Protein AF-A0A3D1YNN0-F1 (afdb_monomer)

Solvent-accessible surface area (backbone atoms only — not comparable to full-atom values): 10771 Å² total; per-residue (Å²): 133,83,87,83,86,90,82,90,84,82,87,82,82,81,90,81,81,83,80,74,79,76,80,82,75,74,78,74,77,77,73,77,73,80,74,81,73,81,43,74,68,56,52,49,52,52,50,51,50,51,51,51,50,49,52,50,53,47,61,75,58,39,27,46,33,35,70,48,66,65,64,99,51,84,63,50,75,48,62,63,72,84,64,45,83,57,87,83,26,36,36,32,54,64,45,80,30,50,34,37,41,38,38,83,69,36,45,72,43,78,48,80,44,74,43,58,91,52,72,69,46,78,45,81,45,81,63,52,59,47,56,40,72,50,77,43,75,52,89,70,66,64,44,80,39,35,54,78,84,43,79,77,52,44,27,70,38,75,44,74,69,41,73,71,74,95,76,59,109

Nearest PDB structures (foldseek):
  6hif-assembly1_Y  TM=7.403E-01  e=2.632E-03  Candidatus Kuenenia stuttgartensis
  2nsm-assembly1_A  TM=6.164E-01  e=4.903E-03  Homo sapiens
  1h8l-assembly1_A  TM=6.206E-01  e=6.885E-03  Lophonetta specularioides
  8qox-assembly1_X  TM=4.945E-01  e=2.221E-03  Sulfolobus acidocaldarius DSM 639
  4iyk-assembly1_A  TM=3.412E-01  e=1.119E+00  Bacteroides uniformis ATCC 8492

Mean predicted aligned error: 17.93 Å

Structure (mmCIF, N/CA/C/O backbone):
data_AF-A0A3D1YNN0-F1
#
_entry.id   AF-A0A3D1YNN0-F1
#
loop_
_atom_site.group_PDB
_atom_site.id
_atom_site.type_symbol
_atom_site.label_atom_id
_atom_site.label_alt_id
_atom_site.label_comp_id
_atom_site.label_asym_id
_atom_site.label_entity_id
_atom_site.label_seq_id
_atom_site.pdbx_PDB_ins_code
_atom_site.Cartn_x
_atom_site.Cartn_y
_atom_site.Cartn_z
_atom_site.occupancy
_atom_site.B_iso_or_equiv
_atom_site.auth_seq_id
_atom_site.auth_comp_id
_atom_site.auth_asym_id
_atom_site.auth_atom_id
_atom_site.pdbx_PDB_model_num
ATOM 1 N N . MET A 1 1 ? 70.313 18.329 -117.475 1.00 41.53 1 MET A N 1
ATOM 2 C CA . MET A 1 1 ? 71.686 18.306 -116.928 1.00 41.53 1 MET A CA 1
ATOM 3 C C . MET A 1 1 ? 71.677 17.589 -115.588 1.00 41.53 1 MET A C 1
ATOM 5 O O . MET A 1 1 ? 70.856 17.965 -114.768 1.00 41.53 1 MET A O 1
ATOM 9 N N . ARG A 1 2 ? 72.643 16.671 -115.397 1.00 44.72 2 ARG A N 1
ATOM 10 C CA . ARG A 1 2 ? 73.297 16.311 -114.116 1.00 44.72 2 ARG A CA 1
ATOM 11 C C . ARG A 1 2 ? 72.406 15.551 -113.107 1.00 44.72 2 ARG A C 1
ATOM 13 O O . ARG A 1 2 ? 71.461 16.114 -112.591 1.00 44.72 2 ARG A O 1
ATOM 20 N N . GLY A 1 3 ? 72.591 14.264 -112.813 1.00 45.34 3 GLY A N 1
ATOM 21 C CA . GLY A 1 3 ? 73.813 13.457 -112.748 1.00 45.34 3 GLY A CA 1
ATOM 22 C C . GLY A 1 3 ? 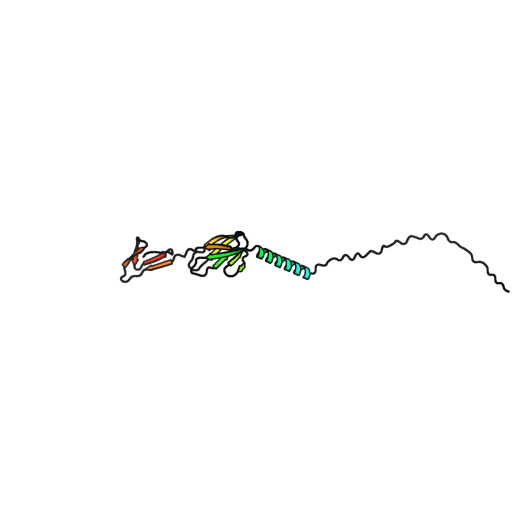74.326 13.467 -111.308 1.00 45.34 3 GLY A C 1
ATOM 23 O O . GLY A 1 3 ? 74.645 14.543 -110.810 1.00 45.34 3 GLY A O 1
ATOM 24 N N . GLY A 1 4 ? 74.397 12.304 -110.656 1.00 47.72 4 GLY A N 1
ATOM 25 C CA . GLY A 1 4 ? 74.954 12.201 -109.305 1.00 47.72 4 GLY A CA 1
ATOM 26 C C . GLY A 1 4 ? 74.546 10.941 -108.555 1.00 47.72 4 GLY A C 1
ATOM 27 O O . GLY A 1 4 ? 73.684 10.994 -107.692 1.00 47.72 4 GLY A O 1
ATOM 28 N N . ASP A 1 5 ? 75.180 9.843 -108.947 1.00 55.12 5 ASP A N 1
ATOM 29 C CA . ASP A 1 5 ? 75.340 8.559 -108.258 1.00 55.12 5 ASP A CA 1
ATOM 30 C C . ASP A 1 5 ? 75.682 8.716 -106.761 1.00 55.12 5 ASP A C 1
ATOM 32 O O . ASP A 1 5 ? 76.327 9.698 -106.412 1.00 55.12 5 ASP A O 1
ATOM 36 N N . HIS A 1 6 ? 75.324 7.755 -105.904 1.00 58.16 6 HIS A N 1
ATOM 37 C CA . HIS A 1 6 ? 76.248 7.231 -104.888 1.00 58.16 6 HIS A CA 1
ATOM 38 C C . HIS A 1 6 ? 75.705 5.943 -104.248 1.00 58.16 6 HIS A C 1
ATOM 40 O O . HIS A 1 6 ? 74.577 5.845 -103.770 1.00 58.16 6 HIS A O 1
ATOM 46 N N . SER A 1 7 ? 76.585 4.951 -104.289 1.00 54.75 7 SER A N 1
ATOM 47 C CA . SER A 1 7 ? 76.399 3.533 -104.027 1.00 54.75 7 SER A CA 1
ATOM 48 C C . SER A 1 7 ? 76.462 3.130 -102.546 1.00 54.75 7 SER A C 1
ATOM 50 O O . SER A 1 7 ? 77.231 3.696 -101.779 1.00 54.75 7 SER A O 1
ATOM 52 N N . LEU A 1 8 ? 75.729 2.047 -102.250 1.00 52.81 8 LEU A N 1
ATOM 53 C CA . LEU A 1 8 ? 76.012 0.940 -101.317 1.00 52.81 8 LEU A CA 1
ATOM 54 C C . LEU A 1 8 ? 76.289 1.247 -99.834 1.00 52.81 8 LEU A C 1
ATOM 56 O O . LEU A 1 8 ? 77.372 1.680 -99.459 1.00 52.81 8 LEU A O 1
ATOM 60 N N . MET A 1 9 ? 75.385 0.768 -98.974 1.00 51.00 9 MET A N 1
ATOM 61 C CA . MET A 1 9 ? 75.739 0.250 -97.651 1.00 51.00 9 MET A CA 1
ATOM 62 C C . MET A 1 9 ? 74.934 -1.019 -97.347 1.00 51.00 9 MET A C 1
ATOM 64 O O . MET A 1 9 ? 73.758 -1.153 -97.677 1.00 51.00 9 MET A O 1
ATOM 68 N N . SER A 1 10 ? 75.667 -1.976 -96.800 1.00 56.00 10 SER A N 1
ATOM 69 C CA . SER A 1 10 ? 75.417 -3.398 -96.603 1.00 56.00 10 SER A CA 1
ATOM 70 C C . SER A 1 10 ? 74.282 -3.723 -95.629 1.00 56.00 10 SER A C 1
ATOM 72 O O . SER A 1 10 ? 74.171 -3.153 -94.550 1.00 56.00 10 SER A O 1
ATOM 74 N N . ASN A 1 11 ? 73.467 -4.705 -96.017 1.00 55.69 11 ASN A N 1
ATOM 75 C CA . ASN A 1 11 ? 72.371 -5.269 -95.234 1.00 55.69 11 ASN A CA 1
ATOM 76 C C . ASN A 1 11 ? 72.883 -6.449 -94.387 1.00 55.69 11 ASN A C 1
ATOM 78 O O . ASN A 1 11 ? 72.831 -7.594 -94.837 1.00 55.69 11 ASN A O 1
ATOM 82 N N . GLU A 1 12 ? 73.372 -6.185 -93.176 1.00 59.34 12 GLU A N 1
ATOM 83 C CA . GLU A 1 12 ? 73.590 -7.225 -92.162 1.00 59.34 12 GLU A CA 1
ATOM 84 C C . GLU A 1 12 ? 72.311 -7.403 -91.333 1.00 59.34 12 GLU A C 1
ATOM 86 O O . GLU A 1 12 ? 72.038 -6.668 -90.387 1.00 59.34 12 GLU A O 1
ATOM 91 N N . ARG A 1 13 ? 71.487 -8.389 -91.706 1.00 51.78 13 ARG A N 1
ATOM 92 C CA . ARG A 1 13 ? 70.385 -8.870 -90.863 1.00 51.78 13 ARG A CA 1
ATOM 93 C C . ARG A 1 13 ? 70.956 -9.824 -89.816 1.00 51.78 13 ARG A C 1
ATOM 95 O O . ARG A 1 13 ? 71.219 -10.975 -90.142 1.00 51.78 13 ARG A O 1
ATOM 102 N N . ASN A 1 14 ? 71.123 -9.357 -88.581 1.00 57.38 14 ASN A N 1
ATOM 103 C CA . ASN A 1 14 ? 71.393 -10.213 -87.425 1.00 57.38 14 ASN A CA 1
ATOM 104 C C . ASN A 1 14 ? 70.066 -10.852 -86.950 1.00 57.38 14 ASN A C 1
ATOM 106 O O . ASN A 1 14 ? 69.187 -10.116 -86.497 1.00 57.38 14 ASN A O 1
ATOM 110 N N . PRO A 1 15 ? 69.849 -12.177 -87.083 1.00 58.88 15 PRO A N 1
ATOM 111 C CA . PRO A 1 15 ? 68.583 -12.809 -86.748 1.00 58.88 15 PRO A CA 1
ATOM 112 C C . PRO A 1 15 ? 68.729 -13.587 -85.440 1.00 58.88 15 PRO A C 1
ATOM 114 O O . PRO A 1 15 ? 68.937 -14.793 -85.491 1.00 58.88 15 PRO A O 1
ATOM 117 N N . SER A 1 16 ? 68.660 -12.923 -84.281 1.00 61.66 16 SER A N 1
ATOM 118 C CA . SER A 1 16 ? 68.452 -13.551 -82.958 1.00 61.66 16 SER A CA 1
ATOM 119 C C . SER A 1 16 ? 68.285 -12.493 -81.859 1.00 61.66 16 SER A C 1
ATOM 121 O O . SER A 1 16 ? 69.121 -12.375 -80.969 1.00 61.66 16 SER A O 1
ATOM 123 N N . GLU A 1 17 ? 67.192 -11.734 -81.883 1.00 59.56 17 GLU A N 1
ATOM 124 C CA . GLU A 1 17 ? 66.726 -11.033 -80.680 1.00 59.56 17 GLU A CA 1
ATOM 125 C C . GLU A 1 17 ? 65.327 -11.563 -80.359 1.00 59.56 17 GLU A C 1
ATOM 127 O O . GLU A 1 17 ? 64.315 -11.147 -80.920 1.00 59.56 17 GLU A O 1
ATOM 132 N N . SER A 1 18 ? 65.295 -12.613 -79.536 1.00 63.75 18 SER A N 1
ATOM 133 C CA . SER A 1 18 ? 64.060 -13.182 -79.007 1.00 63.75 18 SER A CA 1
ATOM 134 C C . SER A 1 18 ? 63.428 -12.158 -78.070 1.00 63.75 18 SER A C 1
ATOM 136 O O . SER A 1 18 ? 63.906 -11.954 -76.956 1.00 63.75 18 SER A O 1
ATOM 138 N N . LEU A 1 19 ? 62.354 -11.517 -78.522 1.00 55.34 19 LEU A N 1
ATOM 139 C CA . LEU A 1 19 ? 61.548 -10.614 -77.710 1.00 55.34 19 LEU A CA 1
ATOM 140 C C . LEU A 1 19 ? 60.829 -11.432 -76.628 1.00 55.34 19 LEU A C 1
ATOM 142 O O . LEU A 1 19 ? 59.833 -12.102 -76.901 1.00 55.34 19 LEU A O 1
ATOM 146 N N . SER A 1 20 ? 61.335 -11.396 -75.397 1.00 65.31 20 SER A N 1
ATOM 147 C CA . SER A 1 20 ? 60.576 -11.875 -74.241 1.00 65.31 20 SER A CA 1
ATOM 148 C C . SER A 1 20 ? 59.323 -11.005 -74.090 1.00 65.31 20 SER A C 1
ATOM 150 O O . SER A 1 20 ? 59.453 -9.778 -74.068 1.00 65.31 20 SER A O 1
ATOM 152 N N . PRO A 1 21 ? 58.114 -11.586 -73.981 1.00 67.00 21 PRO A N 1
ATOM 153 C CA . PRO A 1 21 ? 56.913 -10.806 -73.729 1.00 67.00 21 PRO A CA 1
ATOM 154 C C . PRO A 1 21 ? 57.078 -10.036 -72.421 1.00 67.00 21 PRO A C 1
ATOM 156 O O . PRO A 1 21 ? 57.352 -10.630 -71.376 1.00 67.00 21 PRO A O 1
AT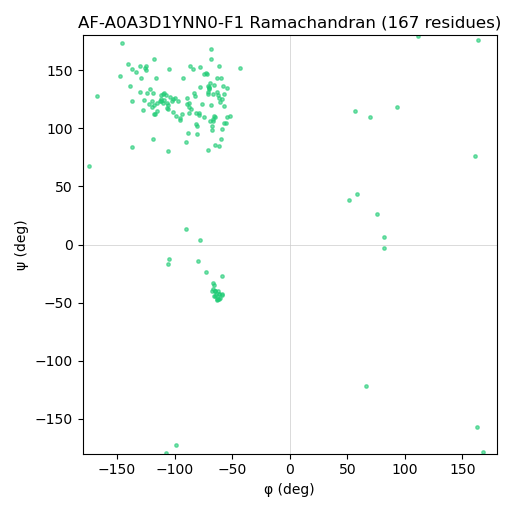OM 159 N N . THR A 1 22 ? 56.906 -8.718 -72.462 1.00 63.41 22 THR A N 1
ATOM 160 C CA . THR A 1 22 ? 56.767 -7.927 -71.242 1.00 63.41 22 THR A CA 1
ATOM 161 C C . THR A 1 22 ? 55.537 -8.442 -70.506 1.00 63.41 22 THR A C 1
ATOM 163 O O . THR A 1 22 ? 54.444 -8.469 -71.077 1.00 63.41 22 THR A O 1
ATOM 166 N N . ALA A 1 23 ? 55.707 -8.882 -69.258 1.00 70.62 23 ALA A N 1
ATOM 167 C CA . ALA A 1 23 ? 54.580 -9.269 -68.427 1.00 70.62 23 ALA A CA 1
ATOM 168 C C . ALA A 1 23 ? 53.617 -8.078 -68.333 1.00 70.62 23 ALA A C 1
ATOM 170 O O . ALA A 1 23 ? 53.993 -6.986 -67.905 1.00 70.62 23 ALA A O 1
ATOM 171 N N . PHE A 1 24 ? 52.389 -8.282 -68.803 1.00 57.84 24 PHE A N 1
ATOM 172 C CA . PHE A 1 24 ? 51.316 -7.316 -68.652 1.00 57.84 24 PHE A CA 1
ATOM 173 C C . PHE A 1 24 ? 50.947 -7.283 -67.173 1.00 57.84 24 PHE A C 1
ATOM 175 O O . PHE A 1 24 ? 50.349 -8.227 -66.663 1.00 57.84 24 PHE A O 1
ATOM 182 N N . GLU A 1 25 ? 51.334 -6.221 -66.479 1.00 68.00 25 GLU A N 1
ATOM 183 C CA . GLU A 1 25 ? 50.830 -5.939 -65.144 1.00 68.00 25 GLU A CA 1
ATOM 184 C C . GLU A 1 25 ? 49.469 -5.258 -65.338 1.00 68.00 25 GLU A C 1
ATOM 186 O O . GLU A 1 25 ? 49.429 -4.101 -65.780 1.00 68.00 25 GLU A O 1
ATOM 191 N N . PRO A 1 26 ? 48.334 -5.958 -65.130 1.00 65.69 26 PRO A N 1
ATOM 192 C CA . PRO A 1 26 ? 47.045 -5.300 -65.215 1.00 65.69 26 PRO A CA 1
ATOM 193 C C . PRO A 1 26 ? 47.071 -4.156 -64.209 1.00 65.69 26 PRO A C 1
ATOM 195 O O . PRO A 1 26 ? 47.421 -4.354 -63.042 1.00 65.69 26 PRO A O 1
ATOM 198 N N . ARG A 1 27 ? 46.712 -2.945 -64.648 1.00 42.97 27 ARG A N 1
ATOM 199 C CA . ARG A 1 27 ? 46.401 -1.879 -63.698 1.00 42.97 27 ARG A CA 1
ATOM 200 C C . ARG A 1 27 ? 45.326 -2.445 -62.795 1.00 42.97 27 ARG A C 1
ATOM 202 O O . ARG A 1 27 ? 44.216 -2.683 -63.259 1.00 42.97 27 ARG A O 1
ATOM 209 N N . SER A 1 28 ? 45.694 -2.707 -61.544 1.00 52.50 28 SER A N 1
ATOM 210 C CA . SER A 1 28 ? 44.730 -3.041 -60.514 1.00 52.50 28 SER A CA 1
ATOM 211 C C . SER A 1 28 ? 43.689 -1.938 -60.571 1.00 52.50 28 SER A C 1
ATOM 213 O O . SER A 1 28 ? 43.996 -0.777 -60.292 1.00 52.50 28 SER A O 1
ATOM 215 N N . GLU A 1 29 ? 42.485 -2.273 -61.029 1.00 59.84 29 GLU A N 1
ATOM 216 C CA . GLU A 1 29 ? 41.329 -1.446 -60.763 1.00 59.84 29 GLU A CA 1
ATOM 217 C C . GLU A 1 29 ? 41.305 -1.325 -59.249 1.00 59.84 29 GLU A C 1
ATOM 219 O O . GLU A 1 29 ? 40.987 -2.278 -58.534 1.00 59.84 29 GLU A O 1
ATOM 224 N N . THR A 1 30 ? 41.713 -0.164 -58.745 1.00 50.00 30 THR A N 1
ATOM 225 C CA . THR A 1 30 ? 41.371 0.249 -57.397 1.00 50.00 30 THR A CA 1
ATOM 226 C C . THR A 1 30 ? 39.855 0.335 -57.398 1.00 50.00 30 THR A C 1
ATOM 228 O O . THR A 1 30 ? 39.268 1.388 -57.635 1.00 50.00 30 THR A O 1
ATOM 231 N N . THR A 1 31 ? 39.205 -0.805 -57.176 1.00 57.25 31 THR A N 1
ATOM 232 C CA . THR A 1 31 ? 37.848 -0.841 -56.676 1.00 57.25 31 THR A CA 1
ATOM 233 C C . THR A 1 31 ? 37.957 -0.111 -55.355 1.00 57.25 31 THR A C 1
ATOM 235 O O . THR A 1 31 ? 38.467 -0.652 -54.373 1.00 57.25 31 THR A O 1
ATOM 238 N N . VAL A 1 32 ? 37.587 1.169 -55.357 1.00 58.69 32 VAL A N 1
ATOM 239 C CA . VAL A 1 32 ? 37.415 1.941 -54.135 1.00 58.69 32 VAL A CA 1
ATOM 240 C C . VAL A 1 32 ? 36.247 1.272 -53.428 1.00 58.69 32 VAL A C 1
ATOM 242 O O . VAL A 1 32 ? 35.087 1.627 -53.620 1.00 58.69 32 VAL A O 1
ATOM 245 N N . ALA A 1 33 ? 36.555 0.229 -52.660 1.00 60.38 33 ALA A N 1
ATOM 246 C CA . ALA A 1 33 ? 35.651 -0.322 -51.684 1.00 60.38 33 ALA A CA 1
ATOM 247 C C . ALA A 1 33 ? 35.319 0.848 -50.762 1.00 60.38 33 ALA A C 1
ATOM 249 O O . ALA A 1 33 ? 36.159 1.301 -49.980 1.00 60.38 33 ALA A O 1
ATOM 250 N N . THR A 1 34 ? 34.118 1.405 -50.920 1.00 58.59 34 THR A N 1
ATOM 251 C CA . THR A 1 34 ? 33.612 2.426 -50.012 1.00 58.59 34 THR A CA 1
ATOM 252 C C . THR A 1 34 ? 33.315 1.704 -48.702 1.00 58.59 34 THR A C 1
ATOM 254 O O . THR A 1 34 ? 32.220 1.215 -48.433 1.00 58.59 34 THR A O 1
ATOM 257 N N . THR A 1 35 ? 34.355 1.495 -47.899 1.00 59.41 35 THR A N 1
ATOM 258 C CA . THR A 1 35 ? 34.196 0.954 -46.558 1.00 59.41 35 THR A CA 1
ATOM 259 C C . THR A 1 35 ? 33.464 2.029 -45.778 1.00 59.41 35 THR A C 1
ATOM 261 O O . THR A 1 35 ? 34.057 3.027 -45.365 1.00 59.41 35 THR A O 1
ATOM 264 N N . ARG A 1 36 ? 32.145 1.855 -45.645 1.00 61.59 36 ARG A N 1
ATOM 265 C CA . ARG A 1 36 ? 31.251 2.720 -44.879 1.00 61.59 36 ARG A CA 1
ATOM 266 C C . ARG A 1 36 ? 31.728 2.721 -43.429 1.00 61.59 36 ARG A C 1
ATOM 268 O O . ARG A 1 36 ? 31.349 1.868 -42.633 1.00 61.59 36 ARG A O 1
ATOM 275 N N . ARG A 1 37 ? 32.608 3.665 -43.098 1.00 63.44 37 ARG A N 1
ATOM 276 C CA . ARG A 1 37 ? 33.083 3.894 -41.736 1.00 63.44 37 ARG A CA 1
ATOM 277 C C . ARG A 1 37 ? 31.898 4.404 -40.930 1.00 63.44 37 ARG A C 1
ATOM 279 O O . ARG A 1 37 ? 31.434 5.521 -41.145 1.00 63.44 37 ARG A O 1
ATOM 286 N N . ILE A 1 38 ? 31.374 3.560 -40.049 1.00 61.41 38 ILE A N 1
ATOM 287 C CA . ILE A 1 38 ? 30.327 3.950 -39.109 1.00 61.41 38 ILE A CA 1
ATOM 288 C C . ILE A 1 38 ? 30.959 4.988 -38.181 1.00 61.41 38 ILE A C 1
ATOM 290 O O . ILE A 1 38 ? 31.876 4.677 -37.424 1.00 61.41 38 ILE A O 1
ATOM 294 N N . THR A 1 39 ? 30.552 6.249 -38.305 1.00 72.06 39 THR A N 1
ATOM 295 C CA . THR A 1 39 ? 31.045 7.301 -37.419 1.00 72.06 39 THR A CA 1
ATOM 296 C C . THR A 1 39 ? 30.423 7.113 -36.032 1.00 72.06 39 THR A C 1
ATOM 298 O O . THR A 1 39 ? 29.268 6.692 -35.938 1.00 72.06 39 THR A O 1
ATOM 301 N N . PRO A 1 40 ? 31.132 7.448 -34.942 1.00 71.44 40 PRO A N 1
ATOM 302 C CA . PRO A 1 40 ? 30.568 7.362 -33.590 1.00 71.44 40 PRO A CA 1
ATOM 303 C C . PRO A 1 40 ? 29.309 8.237 -33.429 1.00 71.44 40 PRO A C 1
ATOM 305 O O . PRO A 1 40 ? 28.403 7.922 -32.660 1.00 71.44 40 PRO A O 1
ATOM 308 N N . ALA A 1 41 ? 29.202 9.308 -34.221 1.00 74.19 41 ALA A N 1
ATOM 309 C CA . ALA A 1 41 ? 27.992 10.117 -34.326 1.00 74.19 41 ALA A CA 1
ATOM 310 C C . ALA A 1 41 ? 26.825 9.357 -34.987 1.00 74.19 41 ALA A C 1
ATOM 312 O O . ALA A 1 41 ? 25.690 9.451 -34.526 1.00 74.19 41 ALA A O 1
ATOM 313 N N . ALA A 1 42 ? 27.089 8.558 -36.028 1.00 77.88 42 ALA A N 1
ATOM 314 C CA . ALA A 1 42 ? 26.069 7.714 -36.644 1.00 77.88 42 ALA A CA 1
ATOM 315 C C . ALA A 1 42 ? 25.596 6.604 -35.692 1.00 77.88 42 ALA A C 1
ATOM 317 O O . ALA A 1 42 ? 24.398 6.339 -35.632 1.00 77.88 42 ALA A O 1
ATOM 318 N N . THR A 1 43 ? 26.490 6.000 -34.898 1.00 83.38 43 THR A N 1
ATOM 319 C CA . THR A 1 43 ? 26.067 5.045 -33.858 1.00 83.38 43 THR A CA 1
ATOM 320 C C . THR A 1 43 ? 25.230 5.718 -32.776 1.00 83.38 43 THR A C 1
ATOM 322 O O . THR A 1 43 ? 24.224 5.149 -32.368 1.00 83.38 43 THR A O 1
ATOM 325 N N . LEU A 1 44 ? 25.581 6.939 -32.352 1.00 85.94 44 LEU A N 1
ATOM 326 C CA . LEU A 1 44 ? 24.783 7.699 -31.383 1.00 85.94 44 LEU A CA 1
ATOM 327 C C . LEU A 1 44 ? 23.372 7.991 -31.899 1.00 85.94 44 LEU A C 1
ATOM 329 O O . LEU A 1 44 ? 22.413 7.818 -31.154 1.00 85.94 44 LEU A O 1
ATOM 333 N N . LEU A 1 45 ? 23.227 8.372 -33.171 1.00 87.69 45 LEU A N 1
ATOM 334 C CA . LEU A 1 45 ? 21.913 8.597 -33.780 1.00 87.69 45 LEU A CA 1
ATOM 335 C C . LEU A 1 45 ? 21.079 7.315 -33.864 1.00 87.69 45 LEU A C 1
ATOM 337 O O . LEU A 1 45 ? 19.881 7.351 -33.597 1.00 87.69 45 LEU A O 1
ATOM 341 N N . VAL A 1 46 ? 21.699 6.178 -34.190 1.00 89.06 46 VAL A N 1
ATOM 342 C CA . VAL A 1 46 ? 21.010 4.877 -34.212 1.00 89.06 46 VAL A CA 1
ATOM 343 C C . VAL A 1 46 ? 20.573 4.461 -32.807 1.00 89.06 46 VAL A C 1
ATOM 345 O O . VAL A 1 46 ? 19.433 4.041 -32.630 1.00 89.06 46 VAL A O 1
ATOM 348 N N . VAL A 1 47 ? 21.438 4.619 -31.800 1.00 91.94 47 VAL A N 1
ATOM 349 C CA . VAL A 1 47 ? 21.104 4.316 -30.399 1.00 91.94 47 VAL A CA 1
ATOM 350 C C . VAL A 1 47 ? 19.989 5.233 -29.901 1.00 91.94 47 VAL A C 1
ATOM 352 O O . VAL A 1 47 ? 19.011 4.741 -29.349 1.00 91.94 47 VAL A O 1
ATOM 355 N N . ALA A 1 48 ? 20.076 6.542 -30.151 1.00 89.94 48 ALA A N 1
ATOM 356 C CA . ALA A 1 48 ? 19.020 7.487 -29.799 1.00 89.94 48 ALA A CA 1
ATOM 357 C C . ALA A 1 48 ? 17.691 7.131 -30.485 1.00 89.94 48 ALA A C 1
ATOM 359 O O . ALA A 1 48 ? 16.648 7.130 -29.837 1.00 89.94 48 ALA A O 1
ATOM 360 N N . GLY A 1 49 ? 17.728 6.753 -31.766 1.00 93.62 49 GLY A N 1
ATOM 361 C CA . GLY A 1 49 ? 16.557 6.279 -32.503 1.00 93.62 49 GLY A CA 1
ATOM 362 C C . GLY A 1 49 ? 15.948 5.008 -31.907 1.00 93.62 49 GLY A C 1
ATOM 363 O O . GLY A 1 49 ? 14.732 4.940 -31.754 1.00 93.62 49 GLY A O 1
ATOM 364 N N . LEU A 1 50 ? 16.769 4.030 -31.509 1.00 93.19 50 LEU A N 1
ATOM 365 C CA . LEU A 1 50 ? 16.304 2.817 -30.827 1.00 93.19 50 LEU A CA 1
ATOM 366 C C . LEU A 1 50 ? 15.696 3.121 -29.456 1.00 93.19 50 LEU A C 1
ATOM 368 O O . LEU A 1 50 ? 14.666 2.545 -29.116 1.00 93.19 50 LEU A O 1
ATOM 372 N N . VAL A 1 51 ? 16.287 4.042 -28.690 1.00 90.75 51 VAL A N 1
ATOM 373 C CA . VAL A 1 51 ? 15.735 4.486 -27.402 1.00 90.75 51 VAL A CA 1
ATOM 374 C C . VAL A 1 51 ? 14.382 5.162 -27.613 1.00 90.75 51 VAL A C 1
ATOM 376 O O . VAL A 1 51 ? 13.419 4.794 -26.949 1.00 90.75 51 VAL A O 1
ATOM 379 N N . ILE A 1 52 ? 14.270 6.088 -28.571 1.00 91.12 52 ILE A N 1
ATOM 380 C CA . ILE A 1 52 ? 12.999 6.750 -28.902 1.00 91.12 52 ILE A CA 1
ATOM 381 C C . ILE A 1 52 ? 11.959 5.724 -29.363 1.00 91.12 52 ILE A C 1
ATOM 383 O O . ILE A 1 52 ? 10.829 5.752 -28.888 1.00 91.12 52 ILE A O 1
ATOM 387 N N . ALA A 1 53 ? 12.328 4.793 -30.246 1.00 88.88 53 ALA A N 1
ATOM 388 C CA . ALA A 1 53 ? 11.430 3.742 -30.713 1.00 88.88 53 ALA A CA 1
ATOM 389 C C . ALA A 1 53 ? 10.973 2.824 -29.570 1.00 88.88 53 ALA A C 1
ATOM 391 O O . ALA A 1 53 ? 9.798 2.473 -29.516 1.00 88.88 53 ALA A O 1
ATOM 392 N N . TYR A 1 54 ? 11.862 2.479 -28.634 1.00 85.62 54 TYR A N 1
ATOM 393 C CA . TYR A 1 54 ? 11.519 1.699 -27.445 1.00 85.62 54 TYR A CA 1
ATOM 394 C C . TYR A 1 54 ? 10.567 2.463 -26.521 1.00 85.62 54 TYR A C 1
ATOM 396 O O . TYR A 1 54 ? 9.575 1.899 -26.066 1.00 85.62 54 TYR A O 1
ATOM 404 N N . VAL A 1 55 ? 10.827 3.753 -26.286 1.00 81.81 55 VAL A N 1
ATOM 405 C CA . VAL A 1 55 ? 9.937 4.621 -25.503 1.00 81.81 55 VAL A CA 1
ATOM 406 C C . VAL A 1 55 ? 8.569 4.718 -26.173 1.00 81.81 55 VAL A C 1
ATOM 408 O O . VAL A 1 55 ? 7.562 4.521 -25.507 1.00 81.81 55 VAL A O 1
ATOM 411 N N . LEU A 1 56 ? 8.503 4.942 -27.487 1.00 84.44 56 LEU A N 1
ATOM 412 C CA . LEU A 1 56 ? 7.238 4.992 -28.224 1.00 84.44 56 LEU A CA 1
ATOM 413 C C . LEU A 1 56 ? 6.506 3.649 -28.208 1.00 84.44 56 LEU A C 1
ATOM 415 O O . LEU A 1 56 ? 5.303 3.621 -27.979 1.00 84.44 56 LEU A O 1
ATOM 419 N N . PHE A 1 57 ? 7.214 2.537 -28.402 1.00 82.06 57 PHE A N 1
ATOM 420 C CA . PHE A 1 57 ? 6.639 1.198 -28.292 1.00 82.06 57 PHE A CA 1
ATOM 421 C C . PHE A 1 57 ? 6.056 0.956 -26.894 1.00 82.06 57 PHE A C 1
ATOM 423 O O . PHE A 1 57 ? 4.938 0.455 -26.767 1.00 82.06 57 PHE A O 1
ATOM 430 N N . PHE A 1 58 ? 6.783 1.360 -25.850 1.00 77.88 58 PHE A N 1
ATOM 431 C CA . PHE A 1 58 ? 6.316 1.289 -24.471 1.00 77.88 58 PHE A CA 1
ATOM 432 C C . PHE A 1 58 ? 5.077 2.161 -24.258 1.00 77.88 58 PHE A C 1
ATOM 434 O O . PHE A 1 58 ? 4.092 1.679 -23.718 1.00 77.88 58 PHE A O 1
ATOM 441 N N . LEU A 1 59 ? 5.078 3.407 -24.736 1.00 77.88 59 LEU A N 1
ATOM 442 C CA . LEU A 1 59 ? 3.941 4.319 -24.596 1.00 77.88 59 LEU A CA 1
ATOM 443 C C . LEU A 1 59 ? 2.708 3.863 -25.391 1.00 77.88 59 LEU A C 1
ATOM 445 O O . LEU A 1 59 ? 1.593 4.060 -24.925 1.00 77.88 59 LEU A O 1
ATOM 449 N N . LEU A 1 60 ? 2.888 3.220 -26.549 1.00 77.25 60 LEU A N 1
ATOM 450 C CA . LEU A 1 60 ? 1.791 2.654 -27.346 1.00 77.25 60 LEU A CA 1
ATOM 451 C C . LEU A 1 60 ? 1.177 1.394 -26.719 1.00 77.25 60 LEU A C 1
ATOM 453 O O . LEU A 1 60 ? 0.037 1.056 -27.030 1.00 77.25 60 LEU A O 1
ATOM 457 N N . THR A 1 61 ? 1.925 0.685 -25.869 1.00 69.69 61 THR A N 1
ATOM 458 C CA . THR A 1 61 ? 1.462 -0.538 -25.189 1.00 69.69 61 THR A CA 1
ATOM 459 C C . THR A 1 61 ? 1.128 -0.331 -23.711 1.00 69.69 61 THR A C 1
ATOM 461 O O . THR A 1 61 ? 0.511 -1.204 -23.102 1.00 69.69 61 THR A O 1
ATOM 464 N N . ALA A 1 62 ? 1.508 0.805 -23.123 1.00 62.44 62 ALA A N 1
ATOM 465 C CA . ALA A 1 62 ? 1.177 1.155 -21.749 1.00 62.44 62 ALA A CA 1
ATOM 466 C C . ALA A 1 62 ? -0.325 1.458 -21.613 1.00 62.44 62 ALA A C 1
ATOM 468 O O . ALA A 1 62 ? -0.912 2.177 -22.422 1.00 62.44 62 ALA A O 1
ATOM 469 N N . ARG A 1 63 ? -0.949 0.905 -20.571 1.00 62.28 63 ARG A N 1
ATOM 470 C CA . ARG A 1 63 ? -2.357 1.108 -20.208 1.00 62.28 63 ARG A CA 1
ATOM 471 C C . ARG A 1 63 ? -2.459 2.028 -18.996 1.00 62.28 63 ARG A C 1
ATOM 473 O O . ARG A 1 63 ? -1.542 2.086 -18.177 1.00 62.28 63 ARG A O 1
ATOM 480 N N . SER A 1 64 ? -3.558 2.774 -18.897 1.00 43.91 64 SER A N 1
ATOM 481 C CA . SER A 1 64 ? -3.801 3.700 -17.788 1.00 43.91 64 SER A CA 1
ATOM 482 C C . SER A 1 64 ? -4.435 2.952 -16.612 1.00 43.91 64 SER A C 1
ATOM 484 O O . SER A 1 64 ? -5.548 2.442 -16.723 1.00 43.91 64 SER A O 1
ATOM 486 N N . VAL A 1 65 ? -3.745 2.883 -15.475 1.00 57.22 65 VAL A N 1
ATOM 487 C CA . VAL A 1 65 ? -4.234 2.233 -14.250 1.00 57.22 65 VAL A CA 1
ATOM 488 C C . VAL A 1 65 ? -4.474 3.299 -13.184 1.00 57.22 65 VAL A C 1
ATOM 490 O O . VAL A 1 65 ? -3.580 4.083 -12.875 1.00 57.22 65 VAL A O 1
ATOM 493 N N . SER A 1 66 ? -5.678 3.350 -12.615 1.00 46.56 66 SER A N 1
ATOM 494 C CA . SER A 1 66 ? -5.995 4.189 -11.450 1.00 46.56 66 SER A CA 1
ATOM 495 C C . SER A 1 66 ? -6.146 3.305 -10.215 1.00 46.56 66 SER A C 1
ATOM 497 O O . SER A 1 66 ? -7.029 2.451 -10.168 1.00 46.56 66 SER A O 1
ATOM 499 N N . VAL A 1 67 ? -5.293 3.493 -9.210 1.00 54.66 67 VAL A N 1
ATOM 500 C CA . VAL A 1 67 ? -5.455 2.831 -7.909 1.00 54.66 67 VAL A CA 1
ATOM 501 C C . VAL A 1 67 ? -6.226 3.793 -7.017 1.00 54.66 67 VAL A C 1
ATOM 503 O O . VAL A 1 67 ? -5.725 4.861 -6.681 1.00 54.66 67 VAL A O 1
ATOM 506 N N . THR A 1 68 ? -7.460 3.437 -6.676 1.00 51.97 68 THR A N 1
ATOM 507 C CA . THR A 1 68 ? -8.275 4.213 -5.740 1.00 51.97 68 THR A CA 1
ATOM 508 C C . THR A 1 68 ? -8.097 3.578 -4.372 1.00 51.97 68 THR A C 1
ATOM 510 O O . THR A 1 68 ? -8.537 2.454 -4.146 1.00 51.97 68 THR A O 1
ATOM 513 N N . VAL A 1 69 ? -7.394 4.260 -3.474 1.00 56.44 69 VAL A N 1
ATOM 514 C CA . VAL A 1 69 ? -7.209 3.794 -2.097 1.00 56.44 69 VAL A CA 1
ATOM 515 C C . VAL A 1 69 ? -8.243 4.500 -1.232 1.00 56.44 69 VAL A C 1
ATOM 517 O O . VAL A 1 69 ? -8.301 5.728 -1.219 1.00 56.44 69 VAL A O 1
ATOM 520 N N . GLU A 1 70 ? -9.062 3.731 -0.526 1.00 59.12 70 GLU A N 1
ATOM 521 C CA . GLU A 1 70 ? -9.961 4.272 0.492 1.00 59.12 70 GLU A CA 1
ATOM 522 C C . GLU A 1 70 ? -9.134 4.486 1.769 1.00 59.12 70 GLU A C 1
ATOM 524 O O . GLU A 1 70 ? -8.875 3.547 2.519 1.00 59.12 70 GLU A O 1
ATOM 529 N N . SER A 1 71 ? -8.628 5.709 1.962 1.00 41.19 71 SER A N 1
ATOM 530 C CA . SER A 1 71 ? -7.865 6.118 3.147 1.00 41.19 71 SER A CA 1
ATOM 531 C C . SER A 1 71 ? -8.114 7.595 3.469 1.00 41.19 71 SER A C 1
ATOM 533 O O . SER A 1 71 ? -8.285 8.413 2.566 1.00 41.19 71 SER A O 1
ATOM 535 N N . GLU A 1 72 ? -8.138 7.932 4.760 1.00 55.00 72 GLU A N 1
ATOM 536 C CA . GLU A 1 72 ? -8.277 9.311 5.256 1.00 55.00 72 GLU A CA 1
ATOM 537 C C . GLU A 1 72 ? -6.951 10.098 5.215 1.00 55.00 72 GLU A C 1
ATOM 539 O O . GLU A 1 72 ? -6.955 11.325 5.325 1.00 55.00 72 GLU A O 1
ATOM 544 N N . THR A 1 73 ? -5.815 9.413 5.037 1.00 45.84 73 THR A N 1
ATOM 545 C CA . THR A 1 73 ? -4.467 10.003 4.969 1.00 45.84 73 THR A CA 1
ATOM 546 C C . THR A 1 73 ? -3.829 9.744 3.603 1.00 45.84 73 THR A C 1
ATOM 548 O O . THR A 1 73 ? -4.265 8.870 2.860 1.00 45.84 73 THR A O 1
ATOM 551 N N . THR A 1 74 ? -2.814 10.527 3.215 1.00 53.97 74 THR A N 1
ATOM 552 C CA . THR A 1 74 ? -2.151 10.386 1.905 1.00 53.97 74 THR A CA 1
ATOM 553 C C . THR A 1 74 ? -1.419 9.038 1.811 1.00 53.97 74 THR A C 1
ATOM 555 O O . THR A 1 74 ? -0.393 8.876 2.482 1.00 53.97 74 THR A O 1
ATOM 558 N N . PRO A 1 75 ? -1.879 8.075 0.991 1.00 61.88 75 PRO A N 1
ATOM 559 C CA . PRO A 1 75 ? -1.250 6.765 0.920 1.00 61.88 75 PRO A CA 1
ATOM 560 C C . PRO A 1 75 ? 0.029 6.837 0.078 1.00 61.88 75 PRO A C 1
ATOM 562 O O . PRO A 1 75 ? 0.049 7.413 -1.011 1.00 61.88 75 PRO A O 1
ATOM 565 N N . THR A 1 76 ? 1.103 6.217 0.562 1.00 64.19 76 THR A N 1
ATOM 566 C CA . THR A 1 76 ? 2.302 5.955 -0.241 1.00 64.19 76 THR A CA 1
ATOM 567 C C . THR A 1 76 ? 2.102 4.628 -0.962 1.00 64.19 76 THR A C 1
ATOM 569 O O . THR A 1 76 ? 2.006 3.576 -0.327 1.00 64.19 76 THR A O 1
ATOM 572 N N . ILE A 1 77 ? 1.997 4.692 -2.288 1.00 68.94 77 ILE A N 1
ATOM 573 C CA . ILE A 1 77 ? 1.782 3.535 -3.158 1.00 68.94 77 ILE A CA 1
ATOM 574 C C . ILE A 1 77 ? 3.127 3.162 -3.782 1.00 68.94 77 ILE A C 1
ATOM 576 O O . ILE A 1 77 ? 3.670 3.926 -4.579 1.00 68.94 77 ILE A O 1
ATOM 580 N N . ASP A 1 78 ? 3.648 1.990 -3.434 1.00 69.75 78 ASP A N 1
ATOM 581 C CA . ASP A 1 78 ? 4.831 1.408 -4.060 1.00 69.75 78 ASP A CA 1
ATOM 582 C C . ASP A 1 78 ? 4.396 0.254 -4.972 1.00 69.75 78 ASP A C 1
ATOM 584 O O . ASP A 1 78 ? 3.793 -0.729 -4.530 1.00 69.75 78 ASP A O 1
ATOM 588 N N . ILE A 1 79 ? 4.646 0.409 -6.275 1.00 72.56 79 ILE A N 1
ATOM 589 C CA . ILE A 1 79 ? 4.327 -0.607 -7.279 1.00 72.56 79 ILE A CA 1
ATOM 590 C C . ILE A 1 79 ? 5.626 -1.099 -7.891 1.00 72.56 79 ILE A C 1
ATOM 592 O O . ILE A 1 79 ? 6.374 -0.340 -8.514 1.00 72.56 79 ILE A O 1
ATOM 596 N N . SER A 1 80 ? 5.861 -2.402 -7.777 1.00 66.31 80 SER A N 1
ATOM 597 C CA . SER A 1 80 ? 7.018 -3.033 -8.401 1.00 66.31 80 SER A CA 1
ATOM 598 C C . SER A 1 80 ? 6.947 -2.913 -9.928 1.00 66.31 80 SER A C 1
ATOM 600 O O . SER A 1 80 ? 5.935 -3.253 -10.530 1.00 66.31 80 SER A O 1
ATOM 602 N N . GLY A 1 81 ? 8.033 -2.477 -10.578 1.00 70.12 81 GLY A N 1
ATOM 603 C CA . GLY A 1 81 ? 8.167 -2.433 -12.044 1.00 70.12 81 GLY A CA 1
ATOM 604 C C . GLY A 1 81 ? 8.209 -1.027 -12.658 1.00 70.12 81 GLY A C 1
ATOM 605 O O . GLY A 1 81 ? 8.146 -0.015 -11.967 1.00 70.12 81 GLY A O 1
ATOM 606 N N . LEU A 1 82 ? 8.347 -0.962 -13.990 1.00 73.06 82 LEU A N 1
ATOM 607 C CA . LEU A 1 82 ? 8.366 0.305 -14.729 1.00 73.06 82 LEU A CA 1
ATOM 608 C C . LEU A 1 82 ? 6.949 0.882 -14.816 1.00 73.06 82 LEU A C 1
ATOM 610 O O . LEU A 1 82 ? 6.112 0.357 -15.553 1.00 73.06 82 LEU A O 1
ATOM 614 N N . HIS A 1 83 ? 6.723 1.977 -14.102 1.00 77.44 83 HIS A N 1
ATOM 615 C CA . HIS A 1 83 ? 5.490 2.748 -14.133 1.00 77.44 83 HIS A CA 1
ATOM 616 C C . HIS A 1 83 ? 5.813 4.227 -14.361 1.00 77.44 83 HIS A C 1
ATOM 618 O O . HIS A 1 83 ? 6.828 4.736 -13.886 1.00 77.44 83 HIS A O 1
ATOM 624 N N . LEU A 1 84 ? 4.967 4.918 -15.122 1.00 74.12 84 LEU A N 1
ATOM 625 C CA . LEU A 1 84 ? 5.076 6.363 -15.332 1.00 74.12 84 LEU A CA 1
ATOM 626 C C . LEU A 1 84 ? 3.874 7.048 -14.671 1.00 74.12 84 LEU A C 1
ATOM 628 O O . LEU A 1 84 ? 2.739 6.702 -15.012 1.00 74.12 84 LEU A O 1
ATOM 632 N N . PRO A 1 85 ? 4.084 8.004 -13.750 1.00 74.56 85 PRO A N 1
ATOM 633 C CA . PRO A 1 85 ? 2.984 8.764 -13.174 1.00 74.56 85 PRO A CA 1
ATOM 634 C C . PRO A 1 85 ? 2.389 9.710 -14.227 1.00 74.56 85 PRO A C 1
ATOM 636 O O . PRO A 1 85 ? 3.109 10.414 -14.937 1.00 74.56 85 PRO A O 1
ATOM 639 N N . PHE A 1 86 ? 1.063 9.736 -14.323 1.00 69.62 86 PHE A N 1
ATOM 640 C CA . PHE A 1 86 ? 0.294 10.604 -15.209 1.00 69.62 86 PHE A CA 1
ATOM 641 C C . PHE A 1 86 ? -0.910 11.169 -14.441 1.00 69.62 86 PHE A C 1
ATOM 643 O O . PHE A 1 86 ? -2.011 10.616 -14.470 1.00 69.62 86 PHE A O 1
ATOM 650 N N . GLY A 1 87 ? -0.682 12.259 -13.701 1.00 72.31 87 GLY A N 1
ATOM 651 C CA . GLY A 1 87 ? -1.669 12.801 -12.761 1.00 72.31 87 GLY A CA 1
ATOM 652 C C . GLY A 1 87 ? -1.914 11.827 -11.606 1.00 72.31 87 GLY A C 1
ATOM 653 O O . GLY A 1 87 ? -0.969 11.433 -10.932 1.00 72.31 87 GLY A O 1
ATOM 654 N N . GLU A 1 88 ? -3.165 11.404 -11.417 1.00 67.94 88 GLU A N 1
ATOM 655 C CA . GLU A 1 88 ? -3.581 10.425 -10.391 1.00 67.94 88 GLU A CA 1
ATOM 656 C C . GLU A 1 88 ? -3.541 8.966 -10.885 1.00 67.94 88 GLU A C 1
ATOM 658 O O . GLU A 1 88 ? -4.131 8.063 -10.291 1.00 67.94 88 GLU A O 1
ATOM 663 N N . ARG A 1 89 ? -2.903 8.722 -12.034 1.00 71.94 89 ARG A N 1
ATOM 664 C CA . ARG A 1 89 ? -2.896 7.420 -12.708 1.00 71.94 89 ARG A CA 1
ATOM 665 C C . ARG A 1 89 ? -1.470 6.971 -12.968 1.00 71.94 89 ARG A C 1
ATOM 667 O O . ARG A 1 89 ? -0.580 7.787 -13.198 1.00 71.94 89 ARG A O 1
ATOM 674 N N . PHE A 1 90 ? -1.275 5.663 -13.012 1.00 76.50 90 PHE A N 1
ATOM 675 C CA . PHE A 1 90 ? -0.013 5.033 -13.362 1.00 76.50 90 PHE A CA 1
ATOM 676 C C . PHE A 1 90 ? -0.142 4.383 -14.736 1.00 76.50 90 PHE A C 1
ATOM 678 O O . PHE A 1 90 ? -1.032 3.571 -14.981 1.00 76.50 90 PHE A O 1
ATOM 685 N N . LEU A 1 91 ? 0.743 4.755 -15.656 1.00 77.38 91 LEU A N 1
ATOM 686 C CA . LEU A 1 91 ? 0.882 4.077 -16.939 1.00 77.38 91 LEU A CA 1
ATOM 687 C C . LEU A 1 91 ? 1.741 2.833 -16.729 1.00 77.38 91 LEU A C 1
ATOM 689 O O . LEU A 1 91 ? 2.928 2.938 -16.409 1.00 77.38 91 LEU A O 1
ATOM 693 N N . MET A 1 92 ? 1.126 1.666 -16.898 1.00 82.12 92 MET A N 1
ATOM 694 C CA . MET A 1 92 ? 1.748 0.365 -16.669 1.00 82.12 92 MET A CA 1
ATOM 695 C C . MET A 1 92 ? 1.445 -0.570 -17.837 1.00 82.12 92 MET A C 1
ATOM 697 O O . MET A 1 92 ? 0.403 -0.473 -18.483 1.00 82.12 92 MET A O 1
ATOM 701 N N . ARG A 1 93 ? 2.366 -1.482 -18.139 1.00 78.88 93 ARG A N 1
ATOM 702 C CA . ARG A 1 93 ? 2.132 -2.501 -19.168 1.00 78.88 93 ARG A CA 1
ATOM 703 C C . ARG A 1 93 ? 1.245 -3.615 -18.589 1.00 78.88 93 ARG A C 1
ATOM 705 O O . ARG A 1 93 ? 1.308 -3.844 -17.387 1.00 78.88 93 ARG A O 1
ATOM 712 N N . PRO A 1 94 ? 0.456 -4.339 -19.396 1.00 81.31 94 PRO A N 1
ATOM 713 C CA . PRO A 1 94 ? -0.234 -5.531 -18.915 1.00 81.31 94 PRO A CA 1
ATOM 714 C C . PRO A 1 94 ? 0.744 -6.532 -18.287 1.00 81.31 94 PRO A C 1
ATOM 716 O O . PRO A 1 94 ? 1.832 -6.787 -18.818 1.00 81.31 94 PRO A O 1
ATOM 719 N N . GLY A 1 95 ? 0.368 -7.074 -17.133 1.00 83.69 95 GLY A N 1
ATOM 720 C CA . GLY A 1 95 ? 1.252 -7.881 -16.303 1.00 83.69 95 GLY A CA 1
ATOM 721 C C . GLY A 1 95 ? 0.741 -8.053 -14.876 1.00 83.69 95 GLY A C 1
ATOM 722 O O . GLY A 1 95 ? -0.283 -7.495 -14.482 1.00 83.69 95 GLY A O 1
ATOM 723 N N . SER A 1 96 ? 1.468 -8.855 -14.103 1.00 83.00 96 SER A N 1
ATOM 724 C CA . SER A 1 96 ? 1.249 -8.996 -12.665 1.00 83.00 96 SER A CA 1
ATOM 725 C C . SER A 1 96 ? 2.333 -8.224 -11.928 1.00 83.00 96 SER A C 1
ATOM 727 O O . SER A 1 96 ? 3.519 -8.449 -12.172 1.00 83.00 96 SER A O 1
ATOM 729 N N . TYR A 1 97 ? 1.915 -7.343 -11.029 1.00 84.50 97 TYR A N 1
ATOM 730 C CA . TYR A 1 97 ? 2.787 -6.503 -10.222 1.00 84.50 97 TYR A CA 1
ATOM 731 C C . TYR A 1 97 ? 2.480 -6.698 -8.745 1.00 84.50 97 TYR A C 1
ATOM 733 O O . TYR A 1 97 ? 1.347 -6.999 -8.371 1.00 84.50 97 TYR A O 1
ATOM 741 N N . GLU A 1 98 ? 3.492 -6.532 -7.907 1.00 83.62 98 GLU A N 1
ATOM 742 C CA . GLU A 1 98 ? 3.301 -6.447 -6.465 1.00 83.62 98 GLU A CA 1
ATOM 743 C C . GLU A 1 98 ? 2.914 -5.011 -6.107 1.00 83.62 98 GLU A C 1
ATOM 745 O O . GLU A 1 98 ? 3.539 -4.057 -6.583 1.00 83.62 98 GLU A O 1
ATOM 750 N N . LEU A 1 99 ? 1.845 -4.877 -5.327 1.00 84.69 99 LEU A N 1
ATOM 751 C CA . LEU A 1 99 ? 1.283 -3.615 -4.875 1.00 84.69 99 LEU A CA 1
ATOM 752 C C . LEU A 1 99 ? 1.434 -3.543 -3.360 1.00 84.69 99 LEU A C 1
ATOM 754 O O . LEU A 1 99 ? 0.808 -4.323 -2.639 1.00 84.69 99 LEU A O 1
ATOM 758 N N . ASN A 1 100 ? 2.232 -2.584 -2.905 1.00 83.06 100 ASN A N 1
ATOM 759 C CA . ASN A 1 100 ? 2.387 -2.256 -1.499 1.00 83.06 100 ASN A CA 1
ATOM 760 C C . ASN A 1 100 ? 1.773 -0.878 -1.248 1.00 83.06 100 ASN A C 1
ATOM 762 O O . ASN A 1 100 ? 2.135 0.105 -1.894 1.00 83.06 100 ASN A O 1
ATOM 766 N N . VAL A 1 101 ? 0.819 -0.807 -0.325 1.00 82.88 101 VAL A N 1
ATOM 767 C CA . VAL A 1 101 ? 0.152 0.444 0.047 1.00 82.88 101 VAL A CA 1
ATOM 768 C C . VAL A 1 101 ? 0.354 0.670 1.536 1.00 82.88 101 VAL A C 1
ATOM 770 O O . VAL A 1 101 ? -0.046 -0.156 2.357 1.00 82.88 101 VAL A O 1
ATOM 773 N N . THR A 1 102 ? 0.966 1.800 1.876 1.00 80.38 102 THR A N 1
ATOM 774 C CA . THR A 1 102 ? 1.229 2.200 3.261 1.00 80.38 102 THR A CA 1
ATOM 775 C C . THR A 1 102 ? 0.567 3.544 3.531 1.00 80.38 102 THR A C 1
ATOM 777 O O . THR A 1 102 ? 0.706 4.474 2.737 1.00 80.38 102 THR A O 1
ATOM 780 N N . ALA A 1 103 ? -0.125 3.661 4.660 1.00 79.94 103 ALA A N 1
ATOM 781 C CA . ALA A 1 103 ? -0.704 4.912 5.135 1.00 79.94 103 ALA A CA 1
ATOM 782 C C . ALA A 1 103 ? -0.466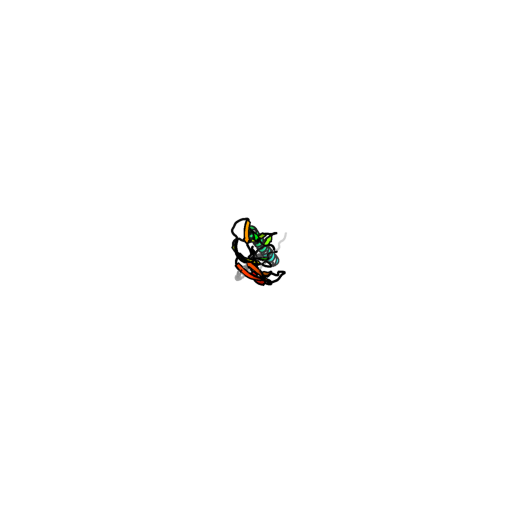 5.059 6.643 1.00 79.94 103 ALA A C 1
ATOM 784 O O . ALA A 1 103 ? -0.336 4.067 7.362 1.00 79.94 103 ALA A O 1
ATOM 785 N N . GLU A 1 104 ? -0.380 6.298 7.125 1.00 77.75 104 GLU A N 1
ATOM 786 C CA . GLU A 1 104 ? -0.181 6.576 8.549 1.00 77.75 104 GLU A CA 1
ATOM 787 C C . GLU A 1 104 ? -1.407 6.139 9.357 1.00 77.75 104 GLU A C 1
ATOM 789 O O . GLU A 1 104 ? -2.529 6.500 9.008 1.00 77.75 104 GLU A O 1
ATOM 794 N N . GLY A 1 105 ? -1.188 5.374 10.431 1.00 77.19 105 GLY A N 1
ATOM 795 C CA . GLY A 1 105 ? -2.265 4.824 11.260 1.00 77.19 105 GLY A CA 1
ATOM 796 C C . GLY A 1 105 ? -2.898 3.544 10.707 1.00 77.19 105 GLY A C 1
ATOM 797 O O . GLY A 1 105 ? -3.867 3.061 11.284 1.00 77.19 105 GLY A O 1
ATOM 798 N N . TYR A 1 106 ? -2.352 2.970 9.630 1.00 83.75 106 TYR A N 1
ATOM 799 C CA . TYR A 1 106 ? -2.855 1.749 8.998 1.00 83.75 106 TYR A CA 1
ATOM 800 C C . TYR A 1 106 ? -1.772 0.671 8.884 1.00 83.75 106 TYR A C 1
ATOM 802 O O . TYR A 1 106 ? -0.576 0.953 8.811 1.00 83.75 106 TYR A O 1
ATOM 810 N N . GLN A 1 107 ? -2.205 -0.586 8.844 1.00 84.38 107 GLN A N 1
ATOM 811 C CA . GLN A 1 107 ? -1.368 -1.724 8.485 1.00 84.38 107 GLN A CA 1
ATOM 812 C C . GLN A 1 107 ? -1.006 -1.651 6.997 1.00 84.38 107 GLN A C 1
ATOM 814 O O . GLN A 1 107 ? -1.852 -1.335 6.156 1.00 84.38 107 GLN A O 1
ATOM 819 N N . THR A 1 108 ? 0.248 -1.965 6.660 1.00 84.56 108 THR A N 1
ATOM 820 C CA . THR A 1 108 ? 0.687 -2.054 5.262 1.00 84.56 108 THR A CA 1
ATOM 821 C C . THR A 1 108 ? -0.094 -3.146 4.541 1.00 84.56 108 THR A C 1
ATOM 823 O O . THR A 1 108 ? -0.106 -4.303 4.961 1.00 84.56 108 THR A O 1
ATOM 826 N N . TYR A 1 109 ? -0.716 -2.783 3.423 1.00 83.94 109 TYR A N 1
ATOM 827 C CA . TYR A 1 109 ? -1.344 -3.738 2.527 1.00 83.94 109 TYR A CA 1
ATOM 828 C C . TYR A 1 109 ? -0.328 -4.227 1.497 1.00 83.94 109 TYR A C 1
ATOM 830 O O . TYR A 1 109 ? 0.244 -3.418 0.766 1.00 83.94 109 TYR A O 1
ATOM 838 N N . THR A 1 110 ? -0.165 -5.545 1.397 1.00 85.75 110 THR A N 1
ATOM 839 C CA . THR A 1 110 ? 0.625 -6.203 0.350 1.00 85.75 110 THR A CA 1
ATOM 840 C C . THR A 1 110 ? -0.291 -7.106 -0.466 1.00 85.75 110 THR A C 1
ATOM 842 O O . THR A 1 110 ? -0.908 -8.034 0.062 1.00 85.75 110 THR A O 1
ATOM 845 N N . GLY A 1 111 ? -0.390 -6.838 -1.766 1.00 84.38 111 GLY A N 1
ATOM 846 C CA . GLY A 1 111 ? -1.263 -7.573 -2.675 1.00 84.38 111 GLY A CA 1
ATOM 847 C C . GLY A 1 111 ? -0.683 -7.711 -4.077 1.00 84.38 111 GLY A C 1
ATOM 848 O O . GLY A 1 111 ? 0.344 -7.129 -4.420 1.00 84.38 111 GLY A O 1
ATOM 849 N N . SER A 1 112 ? -1.365 -8.493 -4.916 1.00 83.62 112 SER A N 1
ATOM 850 C CA . SER A 1 112 ? -1.021 -8.602 -6.337 1.00 83.62 112 SER A CA 1
ATOM 851 C C . SER A 1 112 ? -1.972 -7.758 -7.184 1.00 83.62 112 SER A C 1
ATOM 853 O O . SER A 1 112 ? -3.193 -7.901 -7.116 1.00 83.62 112 SER A O 1
ATOM 855 N N . LEU A 1 113 ? -1.401 -6.873 -7.997 1.00 82.69 113 LEU A N 1
ATOM 856 C CA . LEU A 1 113 ? -2.099 -6.054 -8.973 1.00 82.69 113 LEU A CA 1
ATOM 857 C C . LEU A 1 113 ? -1.963 -6.700 -10.353 1.00 82.69 113 LEU A C 1
ATOM 859 O O . LEU A 1 113 ? -0.883 -6.723 -10.944 1.00 82.69 113 LEU A O 1
ATOM 863 N N . ARG A 1 114 ? -3.070 -7.223 -10.883 1.00 83.31 114 ARG A N 1
ATOM 864 C CA . ARG A 1 114 ? -3.128 -7.749 -12.250 1.00 83.31 114 ARG A CA 1
ATOM 865 C C . ARG A 1 114 ? -3.655 -6.683 -13.205 1.00 83.31 114 ARG A C 1
ATOM 867 O O . ARG A 1 114 ? -4.857 -6.424 -13.229 1.00 83.31 114 ARG A O 1
ATOM 874 N N . VAL A 1 115 ? -2.760 -6.137 -14.020 1.00 81.94 115 VAL A N 1
ATOM 875 C CA . VAL A 1 115 ? -3.079 -5.210 -15.110 1.00 81.94 115 VAL A CA 1
ATOM 876 C C . VAL A 1 115 ? -3.392 -6.033 -16.359 1.00 81.94 115 VAL A C 1
ATOM 878 O O . VAL A 1 115 ? -2.549 -6.806 -16.821 1.00 81.94 115 VAL A O 1
ATOM 881 N N . ASP A 1 116 ? -4.614 -5.913 -16.872 1.00 78.81 116 ASP A N 1
ATOM 882 C CA . ASP A 1 116 ? -5.052 -6.548 -18.119 1.00 78.81 116 ASP A CA 1
ATOM 883 C C . ASP A 1 116 ? -4.995 -5.561 -19.300 1.00 78.81 116 ASP A C 1
ATOM 885 O O . ASP A 1 116 ? -4.444 -4.466 -19.191 1.00 78.81 116 ASP A O 1
ATOM 889 N N . ASP A 1 117 ? -5.516 -5.971 -20.458 1.00 71.25 117 ASP A N 1
ATOM 890 C CA . ASP A 1 117 ? -5.525 -5.156 -21.678 1.00 71.25 117 ASP A CA 1
ATOM 891 C C . ASP A 1 117 ? -6.606 -4.059 -21.684 1.00 71.25 117 ASP A C 1
ATOM 893 O O . ASP A 1 117 ? -6.761 -3.366 -22.697 1.00 71.25 117 ASP A O 1
ATOM 897 N N . ALA A 1 118 ? -7.363 -3.894 -20.591 1.00 69.00 118 ALA A N 1
ATOM 898 C CA . ALA A 1 118 ? -8.376 -2.853 -20.495 1.00 69.00 118 ALA A CA 1
ATOM 899 C C . ALA A 1 118 ? -7.737 -1.457 -20.577 1.00 69.00 118 ALA A C 1
ATOM 901 O O . ALA A 1 118 ? -6.645 -1.204 -20.070 1.00 69.00 118 ALA A O 1
ATOM 902 N N . GLU A 1 119 ? -8.434 -0.529 -21.234 1.00 59.22 119 GLU A N 1
ATOM 903 C CA . GLU A 1 119 ? -7.945 0.838 -21.450 1.00 59.22 119 GLU A CA 1
ATOM 904 C C . GLU A 1 119 ? -7.820 1.627 -20.138 1.00 59.22 119 GLU A C 1
ATOM 906 O O . GLU A 1 119 ? -6.886 2.413 -19.966 1.00 59.22 119 GLU A O 1
ATOM 911 N N . VAL A 1 120 ? -8.737 1.364 -19.204 1.00 63.75 120 VAL A N 1
ATOM 912 C CA . VAL A 1 120 ? -8.752 1.905 -17.847 1.00 63.75 120 VAL A CA 1
ATOM 913 C C . VAL A 1 120 ? -9.110 0.785 -16.880 1.00 63.75 120 VAL A C 1
ATOM 915 O O . VAL A 1 120 ? -10.185 0.195 -16.996 1.00 63.75 120 VAL A O 1
ATOM 918 N N . GLN A 1 121 ? -8.249 0.534 -15.894 1.00 68.06 121 GLN A N 1
ATOM 919 C CA . GLN A 1 121 ? -8.557 -0.369 -14.788 1.00 68.06 121 GLN A CA 1
ATOM 920 C C . GLN A 1 121 ? -8.509 0.388 -13.459 1.00 68.06 121 GLN A C 1
ATOM 922 O O . GLN A 1 121 ? -7.533 1.086 -13.173 1.00 68.06 121 GLN A O 1
ATOM 927 N N . THR A 1 122 ? -9.559 0.227 -12.652 1.00 70.62 122 TH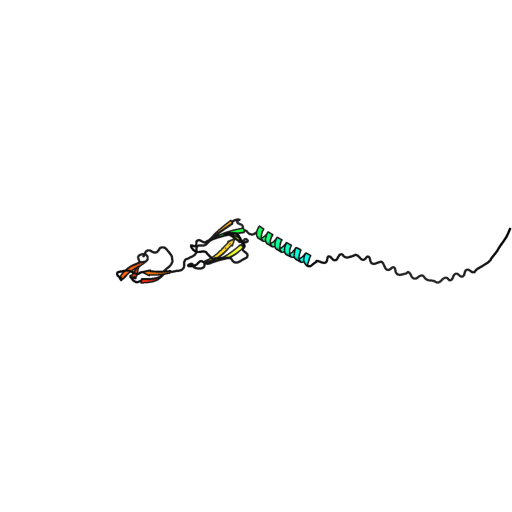R A N 1
ATOM 928 C CA . THR A 1 122 ? -9.611 0.751 -11.286 1.00 70.62 122 THR A CA 1
ATOM 929 C C . THR A 1 122 ? -9.487 -0.388 -10.292 1.00 70.62 122 THR A C 1
ATOM 931 O O . THR A 1 122 ? -10.220 -1.377 -10.377 1.00 70.62 122 THR A O 1
ATOM 934 N N . ARG A 1 123 ? -8.564 -0.256 -9.339 1.00 76.69 123 ARG A N 1
ATOM 935 C CA . ARG A 1 123 ? -8.422 -1.195 -8.223 1.00 76.69 123 ARG A CA 1
ATOM 936 C C . ARG A 1 123 ? -8.624 -0.464 -6.912 1.00 76.69 123 ARG A C 1
ATOM 938 O O . ARG A 1 123 ? -7.877 0.460 -6.610 1.00 76.69 123 ARG A O 1
ATOM 945 N N . ALA A 1 124 ? -9.652 -0.897 -6.189 1.00 75.75 124 ALA A N 1
ATOM 946 C CA . ALA A 1 124 ? -9.936 -0.452 -4.839 1.00 75.75 124 ALA A CA 1
ATOM 947 C C . ALA A 1 124 ? -9.066 -1.240 -3.853 1.00 75.75 124 ALA A C 1
ATOM 949 O O . ALA A 1 124 ? -9.050 -2.474 -3.902 1.00 75.75 124 ALA A O 1
ATOM 950 N N . VAL A 1 125 ? -8.349 -0.531 -2.984 1.00 78.69 125 VAL A N 1
ATOM 951 C CA . VAL A 1 125 ? -7.611 -1.114 -1.857 1.00 78.69 125 VAL A CA 1
ATOM 952 C C . VAL A 1 125 ? -8.164 -0.508 -0.575 1.00 78.69 125 VAL A C 1
ATOM 954 O O . VAL A 1 125 ? -8.169 0.713 -0.428 1.00 78.69 125 VAL A O 1
ATOM 957 N N . VAL A 1 126 ? -8.621 -1.375 0.327 1.00 78.50 126 VAL A N 1
ATOM 958 C CA . VAL A 1 126 ? -9.106 -1.005 1.661 1.00 78.50 126 VAL A CA 1
ATOM 959 C C . VAL A 1 126 ? -8.005 -1.336 2.660 1.00 78.50 126 VAL A C 1
ATOM 961 O O . VAL A 1 126 ? -7.537 -2.476 2.701 1.00 78.50 126 VAL A O 1
ATOM 964 N N . LEU A 1 127 ? -7.565 -0.340 3.427 1.00 82.69 127 LEU A N 1
ATOM 965 C CA . LEU A 1 127 ? -6.525 -0.505 4.441 1.00 82.69 127 LEU A CA 1
ATOM 966 C C . LEU A 1 127 ? -7.140 -0.815 5.807 1.00 82.69 127 LEU A C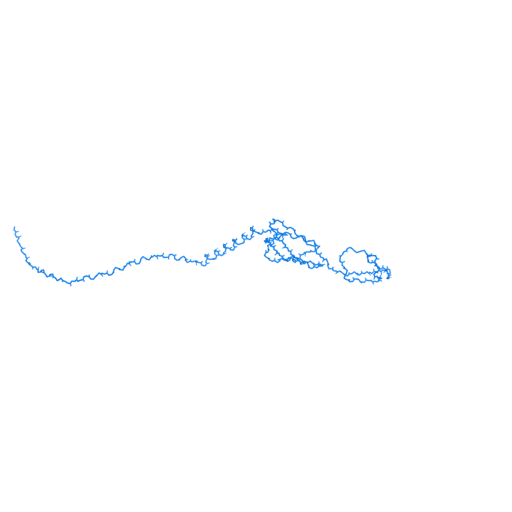 1
ATOM 968 O O . LEU A 1 127 ? -8.166 -0.247 6.175 1.00 82.69 127 LEU A O 1
ATOM 972 N N . THR A 1 128 ? -6.478 -1.677 6.578 1.00 82.31 128 THR A N 1
ATOM 973 C CA . THR A 1 128 ? -6.885 -1.975 7.956 1.00 82.31 128 THR A CA 1
ATOM 974 C C . THR A 1 128 ? -6.195 -0.999 8.910 1.00 82.31 128 THR A C 1
ATOM 976 O O . THR A 1 128 ? -4.963 -0.960 8.919 1.00 82.31 128 THR A O 1
ATOM 979 N N . PRO A 1 129 ? -6.929 -0.206 9.704 1.00 83.19 129 PRO A N 1
ATOM 980 C CA . PRO A 1 129 ? -6.334 0.680 10.703 1.00 83.19 129 PRO A CA 1
ATOM 981 C C . PRO A 1 129 ? -5.551 -0.097 11.776 1.00 83.19 129 PRO A C 1
ATOM 983 O O . PRO A 1 129 ? -5.811 -1.274 12.039 1.00 83.19 129 PRO A O 1
ATOM 986 N N . LEU A 1 130 ? -4.556 0.552 12.379 1.00 85.12 130 LEU A N 1
ATOM 987 C CA . LEU A 1 130 ? -3.808 -0.004 13.507 1.00 85.12 130 LEU A CA 1
ATOM 988 C C . LEU A 1 130 ? -4.656 0.042 14.791 1.00 85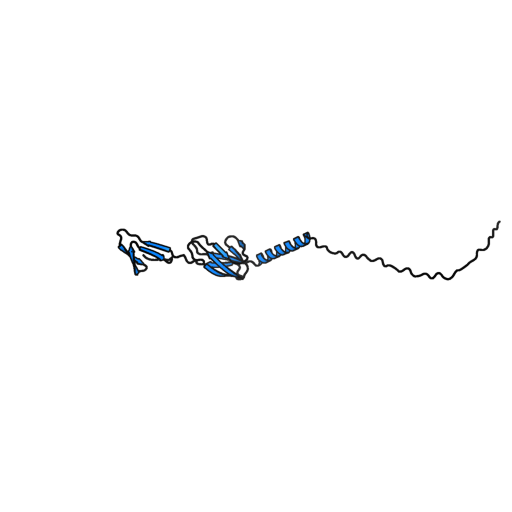.12 130 LEU A C 1
ATOM 990 O O . LEU A 1 130 ? -5.430 0.987 14.966 1.00 85.12 130 LEU A O 1
ATOM 994 N N . PRO A 1 131 ? -4.496 -0.939 15.700 1.00 84.38 131 PRO A N 1
ATOM 995 C CA . PRO A 1 131 ? -5.142 -0.896 17.005 1.00 84.38 131 PRO A CA 1
ATOM 996 C C . PRO A 1 131 ? -4.715 0.346 17.796 1.00 84.38 131 PRO A C 1
ATOM 998 O O . PRO A 1 131 ? -3.555 0.764 17.736 1.00 84.38 131 PRO A O 1
ATOM 1001 N N . GLY A 1 132 ? -5.648 0.924 18.551 1.00 84.31 132 GLY A N 1
ATOM 1002 C CA . GLY A 1 132 ? -5.409 2.090 19.404 1.00 84.31 132 GLY A CA 1
ATOM 1003 C C . GLY A 1 132 ? -5.382 1.757 20.896 1.00 84.31 132 GLY A C 1
ATOM 1004 O O . GLY A 1 132 ? -5.593 0.618 21.305 1.00 84.31 132 GLY A O 1
ATOM 1005 N N . THR A 1 133 ? -5.177 2.783 21.721 1.00 86.06 133 THR A N 1
ATOM 1006 C CA . THR A 1 133 ? -5.370 2.707 23.177 1.00 86.06 133 THR A CA 1
ATOM 1007 C C . THR A 1 133 ? -6.563 3.576 23.566 1.00 86.06 133 THR A C 1
ATOM 1009 O O . THR A 1 133 ? -6.618 4.754 23.209 1.00 86.06 133 THR A O 1
ATOM 1012 N N . LEU A 1 134 ? -7.508 3.011 24.318 1.00 85.31 134 LEU A N 1
ATOM 1013 C CA . LEU A 1 134 ? -8.672 3.713 24.855 1.00 85.31 134 LEU A CA 1
ATOM 1014 C C . LEU A 1 134 ? -8.499 3.935 26.361 1.00 85.31 134 LEU A C 1
ATOM 1016 O O . LEU A 1 134 ? -8.359 2.983 27.125 1.00 85.31 134 LEU A O 1
ATOM 1020 N N . ILE A 1 135 ? -8.533 5.197 26.790 1.00 88.88 135 ILE A N 1
ATOM 1021 C CA . ILE A 1 135 ? -8.441 5.593 28.200 1.00 88.88 135 ILE A CA 1
ATOM 1022 C C . ILE A 1 135 ? -9.803 6.132 28.633 1.00 88.88 135 ILE A C 1
ATOM 1024 O O . ILE A 1 135 ? -10.315 7.085 28.047 1.00 88.88 135 ILE A O 1
ATOM 1028 N N . ILE A 1 136 ? -10.390 5.517 29.657 1.00 89.50 136 ILE A N 1
ATOM 1029 C CA . ILE A 1 136 ? -11.725 5.835 30.160 1.00 89.50 136 ILE A CA 1
ATOM 1030 C C . ILE A 1 136 ? -11.597 6.336 31.593 1.00 89.50 136 ILE A C 1
ATOM 1032 O O . ILE A 1 136 ? -11.283 5.581 32.514 1.00 89.50 136 ILE A O 1
ATOM 1036 N N . GLU A 1 137 ? -11.894 7.616 31.784 1.00 92.56 137 GLU A N 1
ATOM 1037 C CA . GLU A 1 137 ? -11.883 8.287 33.081 1.00 92.56 137 GLU A CA 1
ATOM 1038 C C . GLU A 1 137 ? -13.296 8.762 33.431 1.00 92.56 137 GLU A C 1
ATOM 1040 O O . GLU A 1 137 ? -14.054 9.192 32.562 1.00 92.56 137 GLU A O 1
ATOM 1045 N N . SER A 1 138 ? -13.677 8.702 34.709 1.00 91.56 138 SER A N 1
ATOM 1046 C CA . SER A 1 138 ? -14.957 9.253 35.163 1.00 91.56 138 SER A CA 1
ATOM 1047 C C . SER A 1 138 ? -14.838 9.946 36.509 1.00 91.56 138 SER A C 1
ATOM 1049 O O . SER A 1 138 ? -13.986 9.618 37.337 1.00 91.56 138 SER A O 1
ATOM 1051 N N . ILE A 1 139 ? -15.759 10.881 36.741 1.00 91.38 139 ILE A N 1
ATOM 1052 C CA . ILE A 1 139 ? -15.931 11.567 38.019 1.00 91.38 139 ILE A CA 1
ATOM 1053 C C . ILE A 1 139 ? -17.413 11.442 38.419 1.00 91.38 139 ILE A C 1
ATOM 1055 O O . ILE A 1 139 ? -18.260 11.993 37.715 1.00 91.38 139 ILE A O 1
ATOM 1059 N N . PRO A 1 140 ? -17.754 10.747 39.524 1.00 90.19 140 PRO A N 1
ATOM 1060 C CA . PRO A 1 140 ? -16.853 10.062 40.459 1.00 90.19 140 PRO A CA 1
ATOM 1061 C C . PRO A 1 140 ? -16.159 8.826 39.841 1.00 90.19 140 PRO A C 1
ATOM 1063 O O . PRO A 1 140 ? -16.646 8.292 38.839 1.00 90.19 140 PRO A O 1
ATOM 1066 N N . PRO A 1 141 ? -15.028 8.369 40.415 1.00 89.94 141 PRO A N 1
ATOM 1067 C CA . PRO A 1 141 ? -14.364 7.138 39.980 1.00 89.94 141 PRO A CA 1
ATOM 1068 C C . PRO A 1 141 ? -15.214 5.903 40.320 1.00 89.94 141 PRO A C 1
ATOM 1070 O O . PRO A 1 141 ? -16.131 5.985 41.139 1.00 89.94 141 PRO A O 1
ATOM 1073 N N . SER A 1 142 ? -14.853 4.737 39.779 1.00 91.00 142 SER A N 1
ATOM 1074 C CA . SER A 1 142 ? -15.568 3.456 39.945 1.00 91.00 142 SER A CA 1
ATOM 1075 C C . SER A 1 142 ? -16.866 3.316 39.136 1.00 91.00 142 SER A C 1
ATOM 1077 O O . SER A 1 142 ? -17.758 2.556 39.519 1.00 91.00 142 SER A O 1
ATOM 1079 N N . ALA A 1 143 ? -16.991 4.016 38.007 1.00 91.38 143 ALA A N 1
ATOM 1080 C CA . ALA A 1 143 ? -18.079 3.765 37.064 1.00 91.3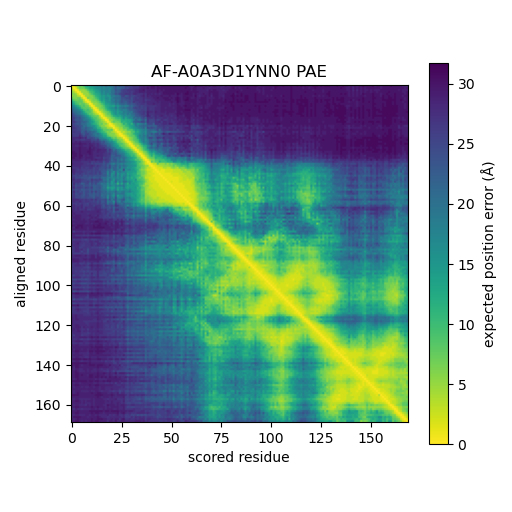8 143 ALA A CA 1
ATOM 1081 C C . ALA A 1 143 ? -17.849 2.425 36.353 1.00 91.38 143 ALA A C 1
ATOM 1083 O O . ALA A 1 143 ? -16.728 2.134 35.948 1.00 91.38 143 ALA A O 1
ATOM 1084 N N . THR A 1 144 ? -18.893 1.606 36.209 1.00 92.25 144 THR A N 1
ATOM 1085 C CA . THR A 1 144 ? -18.810 0.338 35.465 1.00 92.25 144 THR A CA 1
ATOM 1086 C C . THR A 1 144 ? -18.677 0.619 33.975 1.00 92.25 144 THR A C 1
ATOM 1088 O O . THR A 1 144 ? -19.470 1.377 33.425 1.00 92.25 144 THR A O 1
ATOM 1091 N N . VAL A 1 145 ? -17.694 -0.011 33.336 1.00 89.19 145 VAL A N 1
ATOM 1092 C CA . VAL A 1 145 ? -17.434 0.107 31.900 1.00 89.19 145 VAL A CA 1
ATOM 1093 C C . VAL A 1 145 ? -17.816 -1.202 31.217 1.00 89.19 145 VAL A C 1
ATOM 1095 O O . VAL A 1 145 ? -17.382 -2.280 31.643 1.00 89.19 145 VAL A O 1
ATOM 1098 N N . SER A 1 146 ? -18.603 -1.113 30.145 1.00 89.06 146 SER A N 1
ATOM 1099 C CA . SER A 1 146 ? -18.992 -2.256 29.322 1.00 89.06 146 SER A CA 1
ATOM 1100 C C . SER A 1 146 ? -18.620 -2.043 27.863 1.00 89.06 146 SER A C 1
ATOM 1102 O O . SER A 1 146 ? -18.983 -1.029 27.291 1.00 89.06 146 SER A O 1
ATOM 1104 N N . LEU A 1 147 ? -17.966 -3.024 27.247 1.00 84.25 147 LEU A N 1
ATOM 1105 C CA . LEU A 1 147 ? -17.653 -3.023 25.822 1.00 84.25 147 LEU A CA 1
ATOM 1106 C C . LEU A 1 147 ? -18.571 -4.009 25.109 1.00 84.25 147 LEU A C 1
ATOM 1108 O O . LEU A 1 147 ? -18.581 -5.196 25.451 1.00 84.25 147 LEU A O 1
ATOM 1112 N N . SER A 1 148 ? -19.370 -3.534 24.151 1.00 82.06 148 SER A N 1
ATOM 1113 C CA . SER A 1 148 ? -20.299 -4.387 23.386 1.00 82.06 148 SER A CA 1
ATOM 1114 C C . SER A 1 148 ? -21.209 -5.247 24.286 1.00 82.06 148 SER A C 1
ATOM 1116 O O . SER A 1 148 ? -21.467 -6.419 24.012 1.00 82.06 148 SER A O 1
ATOM 1118 N N . GLY A 1 149 ? -21.659 -4.677 25.411 1.00 83.38 149 GLY A N 1
ATOM 1119 C CA . GLY A 1 149 ? -22.517 -5.343 26.400 1.00 83.38 149 GLY A CA 1
ATOM 1120 C C . GLY A 1 149 ? -21.797 -6.244 27.415 1.00 83.38 149 GLY A C 1
ATOM 1121 O O . GLY A 1 149 ? -22.448 -6.759 28.323 1.00 83.38 149 GLY A O 1
ATOM 1122 N N . THR A 1 150 ? -20.475 -6.416 27.318 1.00 85.81 150 THR A N 1
ATOM 1123 C CA . THR A 1 150 ? -19.672 -7.177 28.292 1.00 85.81 150 THR A CA 1
ATOM 1124 C C . THR A 1 150 ? -18.980 -6.226 29.259 1.00 85.81 150 THR A C 1
ATOM 1126 O O . THR A 1 150 ? -18.268 -5.326 28.830 1.00 85.81 150 THR A O 1
ATOM 1129 N N . VAL A 1 151 ? -19.159 -6.415 30.569 1.00 90.31 151 VAL A N 1
ATOM 1130 C CA . VAL A 1 151 ? -18.462 -5.604 31.581 1.00 90.31 151 VAL A CA 1
ATOM 1131 C C . VAL A 1 151 ? -16.972 -5.934 31.562 1.00 90.31 151 VAL A C 1
ATOM 1133 O O . VAL A 1 151 ? -16.586 -7.076 31.802 1.00 90.31 151 VAL A O 1
ATOM 1136 N N . ILE A 1 152 ? -16.150 -4.922 31.294 1.00 90.12 152 ILE A N 1
ATOM 1137 C CA . ILE A 1 152 ? -14.693 -5.053 31.168 1.00 90.12 152 ILE A CA 1
ATOM 1138 C C . ILE A 1 152 ? -13.936 -4.487 32.372 1.00 90.12 152 ILE A C 1
ATOM 1140 O O . ILE A 1 152 ? -12.771 -4.818 32.573 1.00 90.12 152 ILE A O 1
ATOM 1144 N N . GLY A 1 153 ? -14.584 -3.670 33.207 1.00 91.25 153 GLY A N 1
ATOM 1145 C CA . GLY A 1 153 ? -13.960 -3.141 34.414 1.00 91.25 153 GLY A CA 1
ATOM 1146 C C . GLY A 1 153 ? -14.676 -1.929 34.991 1.00 91.25 153 GLY A C 1
ATOM 1147 O O . GLY A 1 153 ? -15.865 -1.709 34.753 1.00 91.25 153 GLY A O 1
ATOM 1148 N N . VAL A 1 154 ? -13.929 -1.147 35.768 1.00 93.94 154 VAL A N 1
ATOM 1149 C CA . VAL A 1 154 ? -14.383 0.120 36.343 1.00 93.94 154 VAL A CA 1
ATOM 1150 C C . VAL A 1 154 ? -13.373 1.228 36.069 1.00 93.94 154 VAL A C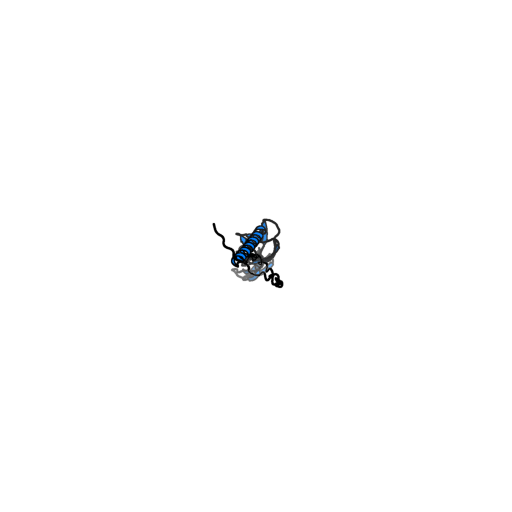 1
ATOM 1152 O O . VAL A 1 154 ? -12.188 0.953 35.914 1.00 93.94 154 VAL A O 1
ATOM 1155 N N . THR A 1 155 ? -13.829 2.476 36.021 1.00 91.44 155 THR A N 1
ATOM 1156 C CA . THR A 1 155 ? -12.963 3.639 35.789 1.00 91.44 155 THR A CA 1
ATOM 1157 C C . THR A 1 155 ? -12.069 3.984 36.996 1.00 91.44 155 THR A C 1
ATOM 1159 O O . THR A 1 155 ? -12.519 3.867 38.144 1.00 91.44 155 THR A O 1
ATOM 1162 N N . PRO A 1 156 ? -10.849 4.518 36.769 1.00 92.00 156 PRO A N 1
ATOM 1163 C CA . PRO A 1 156 ? -10.182 4.684 35.472 1.00 92.00 156 PRO A CA 1
ATOM 1164 C C . PRO A 1 156 ? -9.746 3.347 34.856 1.00 92.00 156 PRO A C 1
ATOM 1166 O O . PRO A 1 156 ? -9.189 2.502 35.555 1.00 92.00 156 PRO A O 1
ATOM 1169 N N . LEU A 1 157 ? -9.990 3.169 33.557 1.00 91.06 157 LEU A N 1
ATOM 1170 C CA . LEU A 1 157 ? -9.644 1.955 32.816 1.00 91.06 157 LEU A CA 1
ATOM 1171 C C . LEU A 1 157 ? -8.890 2.317 31.537 1.00 91.06 157 LEU A C 1
ATOM 1173 O O . LEU A 1 157 ? -9.357 3.149 30.764 1.00 91.06 157 LEU A O 1
ATOM 1177 N N . THR A 1 158 ? -7.763 1.651 31.304 1.00 90.38 158 THR A N 1
ATOM 1178 C CA . THR A 1 158 ? -7.013 1.726 30.046 1.00 90.38 158 THR A CA 1
ATOM 1179 C C . THR A 1 158 ? -7.140 0.393 29.325 1.00 90.38 158 THR A C 1
ATOM 1181 O O . THR A 1 158 ? -6.924 -0.657 29.929 1.00 90.38 158 THR A O 1
ATOM 1184 N N . ILE A 1 159 ? -7.511 0.443 28.050 1.00 86.88 159 ILE A N 1
ATOM 1185 C CA . ILE A 1 159 ? -7.633 -0.711 27.163 1.00 86.88 159 ILE A CA 1
ATOM 1186 C C . ILE A 1 159 ? -6.629 -0.504 26.036 1.00 86.88 159 ILE A C 1
ATOM 1188 O O . ILE A 1 159 ? -6.776 0.419 25.235 1.00 86.88 159 ILE A O 1
ATOM 1192 N N . ASP A 1 160 ? -5.610 -1.350 26.001 1.00 85.88 160 ASP A N 1
ATOM 1193 C CA . ASP A 1 160 ? -4.622 -1.373 24.929 1.00 85.88 160 ASP A CA 1
ATOM 1194 C C . ASP A 1 160 ? -5.100 -2.264 23.776 1.00 85.88 160 ASP A C 1
ATOM 1196 O O . ASP A 1 160 ? -5.881 -3.193 23.983 1.00 85.88 160 ASP A O 1
ATOM 1200 N N . GLU A 1 161 ? -4.620 -1.974 22.566 1.00 80.94 161 GLU A N 1
ATOM 1201 C CA . GLU A 1 161 ? -4.874 -2.758 21.349 1.00 80.94 161 GLU A CA 1
ATOM 1202 C C . GLU A 1 161 ? -6.363 -2.913 20.986 1.00 80.94 161 GLU A C 1
ATOM 1204 O O . GLU A 1 161 ? -6.815 -3.987 20.588 1.00 80.94 161 GLU A O 1
ATOM 1209 N N . ILE A 1 162 ? -7.145 -1.833 21.089 1.00 82.12 162 ILE A N 1
ATOM 1210 C CA . ILE A 1 162 ? -8.524 -1.840 20.589 1.00 82.12 162 ILE A CA 1
ATOM 1211 C C . ILE A 1 162 ? -8.529 -1.730 19.063 1.00 82.12 162 ILE A C 1
ATOM 1213 O O . ILE A 1 162 ? -8.017 -0.758 18.499 1.00 82.12 162 ILE A O 1
ATOM 1217 N N . ASP A 1 163 ? -9.109 -2.727 18.395 1.00 78.94 163 ASP A N 1
ATOM 1218 C CA . ASP A 1 163 ? -9.319 -2.688 16.949 1.00 78.94 163 ASP A CA 1
ATOM 1219 C C . ASP A 1 163 ? -10.169 -1.470 16.574 1.00 78.94 163 ASP A C 1
ATOM 1221 O O . ASP A 1 163 ? -11.173 -1.154 17.220 1.00 78.94 163 ASP A O 1
ATOM 1225 N N . ALA A 1 164 ? -9.773 -0.777 15.510 1.00 67.25 164 ALA A N 1
ATOM 1226 C CA . ALA A 1 164 ? -10.539 0.354 15.015 1.00 67.25 164 ALA A CA 1
ATOM 1227 C C . ALA A 1 164 ? -11.854 -0.121 14.372 1.00 67.25 164 ALA A C 1
ATOM 1229 O O . ALA A 1 164 ? -11.885 -1.034 13.546 1.00 67.25 164 ALA A O 1
ATOM 1230 N N . GLY A 1 165 ? -12.953 0.515 14.771 1.00 67.81 165 GLY A N 1
ATOM 1231 C CA . GLY A 1 165 ? -14.308 0.162 14.368 1.00 67.81 165 GLY A CA 1
ATOM 1232 C C . GLY A 1 165 ? -15.351 0.886 15.217 1.00 67.81 165 GLY A C 1
ATOM 1233 O O . GLY A 1 165 ? -15.019 1.686 16.093 1.00 67.81 165 GLY A O 1
ATOM 1234 N N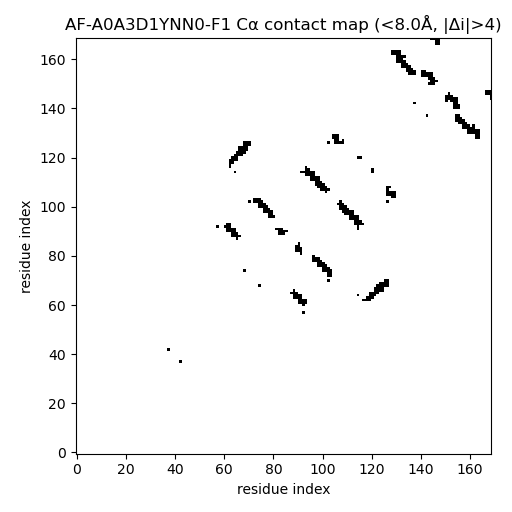 . GLU A 1 166 ? -16.628 0.616 14.957 1.00 65.88 166 GLU A N 1
ATOM 1235 C CA . GLU A 1 166 ? -17.718 1.129 15.786 1.00 65.88 166 GLU A CA 1
ATOM 1236 C C . GLU A 1 166 ? -17.825 0.284 17.058 1.00 65.88 166 GLU A C 1
ATOM 1238 O O . GLU A 1 166 ? -18.159 -0.901 17.007 1.00 65.88 166 GLU A O 1
ATOM 1243 N N . VAL A 1 167 ? -17.520 0.889 18.207 1.00 62.84 167 VAL A N 1
ATOM 1244 C CA . VAL A 1 167 ? -17.599 0.218 19.504 1.00 62.84 167 VAL A CA 1
ATOM 1245 C C . VAL A 1 167 ? -18.467 1.041 20.446 1.00 62.84 167 VAL A C 1
ATOM 1247 O O . VAL A 1 167 ? -18.227 2.228 20.655 1.00 62.84 167 VAL A O 1
ATOM 1250 N N . THR A 1 168 ? -19.503 0.414 21.004 1.00 67.50 168 THR A N 1
ATOM 1251 C CA . THR A 1 168 ? -20.356 1.031 22.026 1.00 67.50 168 THR A CA 1
ATOM 1252 C C . THR A 1 168 ? -19.743 0.787 23.405 1.00 67.50 168 THR A C 1
ATOM 1254 O O . THR A 1 168 ? -19.535 -0.372 23.783 1.00 67.50 168 THR A O 1
ATOM 1257 N N . VAL A 1 169 ? -19.457 1.879 24.120 1.00 62.03 169 VAL A N 1
ATOM 1258 C CA . VAL A 1 169 ? -18.863 1.923 25.470 1.00 62.03 169 VAL A CA 1
ATOM 1259 C C . VAL A 1 169 ? -19.873 2.484 26.463 1.00 62.03 169 VAL A C 1
ATOM 1261 O O . VAL A 1 169 ? -20.561 3.462 26.087 1.00 62.03 169 VAL A O 1
#

Foldseek 3Di:
DDDDDDDDDDDDDDPDDPDDDDPDPPPPPPPVPPPPPCDVVNVVVVVVVVVVVVVVVLVVQWAKEAEDEPDPFDKDKDKPDDWDDDPRTTGHGFDKIWIWIDGPQFDIDTDIDGRDSDNYYYHYDYTFGWFAKDFDADVVWFCFDAKPNHTPGTPRDIDGRHGDDDIDD

Sequence (169 aa):
MRGGDHSLMSNERNPSESLSPTAFEPRSETTVATTRRITPAATLLVVAGLVIAYVLFFLLTARSVSVTVESETTPTIDISGLHLPFGERFLMRPGSYELNVTAEGYQTYTGSLRVDDAEVQTRAVVLTPLPGTLIIESIPPSATVSLSGTVIGVTPLTIDEIDAGEVTV

Radius of gyration: 48.45 Å; Cα contacts (8 Å, |Δi|>4): 214; chains: 1; bounding box: 99×32×157 Å

pLDDT: mean 73.36, std 13.87, range [41.19, 93.94]

Secondary structure (DSSP, 8-state):
-------------------PPPP----------------HHHHHHHHHHHHHHHHHHHHHH-EEEEEEEE-SS--EEEESS--EEETTEEEE-SEEEEEEEE-TTBPPEEEEEEE-S-SEEEEEEEPPBPPEEEEE--SSS--EEEETTEEEEESSEEEEEEPSS----